Protein AF-A0A243QRB4-F1 (afdb_monomer_lite)

Secondary structure (DSSP, 8-state):
-----------GGGSHHHHHHHHHHHHHHHHHHS-HHHHHHHHHHHHHHHHHH---HHHHHHHHHHHHHHHHS--SS--PPPHHHHHHHHHTT--S--

Radius of gyration: 16.99 Å; chains: 1; bounding box: 35×27×55 Å

Sequence (98 aa):
AQTVMYHPQVPPTRHADFYRLNARNRVWLARRNLPWPLAALYLLNWIALTLIRERSGTALRAWFKGFTEGLREPAGERRPMGWKTAWRMLRLGRPPIV

Structure (mmCIF, N/CA/C/O backbone):
data_AF-A0A243QRB4-F1
#
_entry.id   AF-A0A243QRB4-F1
#
loop_
_atom_site.group_PDB
_atom_site.id
_atom_site.type_symbol
_atom_site.label_atom_id
_atom_site.label_alt_id
_atom_site.label_comp_id
_atom_site.label_asym_id
_atom_site.label_entity_id
_atom_site.label_seq_id
_atom_site.pdbx_PDB_ins_code
_atom_site.Cartn_x
_atom_site.Cartn_y
_atom_site.Cartn_z
_atom_site.occupancy
_atom_site.B_iso_or_equiv
_atom_site.auth_seq_id
_atom_site.auth_comp_id
_atom_site.auth_asym_id
_atom_site.auth_atom_id
_atom_site.pdbx_PDB_model_num
ATOM 1 N N . ALA A 1 1 ? -22.742 11.506 -40.917 1.00 66.25 1 ALA A N 1
ATOM 2 C CA . ALA A 1 1 ? -21.756 10.486 -40.507 1.00 66.25 1 ALA A CA 1
ATOM 3 C C . ALA A 1 1 ? -21.561 10.590 -38.998 1.00 66.25 1 ALA A C 1
ATOM 5 O O . ALA A 1 1 ? -21.370 11.701 -38.522 1.00 66.25 1 ALA A O 1
ATOM 6 N N . GLN A 1 2 ? -21.699 9.495 -38.245 1.00 62.81 2 GLN A N 1
ATOM 7 C CA . GLN A 1 2 ? -21.441 9.490 -36.799 1.00 62.81 2 GLN A CA 1
ATOM 8 C C . GLN A 1 2 ? -19.961 9.179 -36.566 1.00 62.81 2 GLN A C 1
ATOM 10 O O . GLN A 1 2 ? -19.473 8.132 -36.988 1.00 62.81 2 GLN A O 1
ATOM 15 N N . THR A 1 3 ? -19.240 10.100 -35.935 1.00 69.81 3 THR A N 1
ATOM 16 C CA . THR A 1 3 ? -17.817 9.934 -35.626 1.00 69.81 3 THR A CA 1
ATOM 17 C C . THR A 1 3 ? -17.688 9.120 -34.341 1.00 69.81 3 THR A C 1
ATOM 19 O O . THR A 1 3 ? -17.941 9.629 -33.252 1.00 69.81 3 THR A O 1
ATOM 22 N N . VAL A 1 4 ? -17.335 7.840 -34.461 1.00 75.25 4 VAL A N 1
ATOM 23 C CA . VAL A 1 4 ? -17.130 6.948 -33.310 1.00 75.25 4 VAL A CA 1
ATOM 24 C C . VAL A 1 4 ? -15.689 7.096 -32.825 1.00 75.25 4 VAL A C 1
ATOM 26 O O . VAL A 1 4 ? -14.746 6.764 -33.540 1.00 75.25 4 VAL A O 1
ATOM 29 N N . MET A 1 5 ? -15.510 7.616 -31.611 1.00 75.12 5 MET A N 1
ATOM 30 C CA . MET A 1 5 ? -14.200 7.730 -30.972 1.00 75.12 5 MET A CA 1
ATOM 31 C C . MET A 1 5 ? -13.904 6.448 -30.183 1.00 75.12 5 MET A C 1
ATOM 33 O O . MET A 1 5 ? -14.562 6.165 -29.184 1.00 75.12 5 MET A O 1
ATOM 37 N N . TYR A 1 6 ? -12.906 5.674 -30.615 1.00 75.38 6 TYR A N 1
ATOM 38 C CA . TYR A 1 6 ? -12.401 4.521 -29.866 1.00 75.38 6 TYR A CA 1
ATOM 39 C C . TYR A 1 6 ? -11.246 4.959 -28.966 1.00 75.38 6 TYR A C 1
ATOM 41 O O . TYR A 1 6 ? -10.226 5.443 -29.455 1.00 75.38 6 TYR A O 1
ATOM 49 N N . HIS A 1 7 ? -11.383 4.777 -27.650 1.00 72.25 7 HIS A N 1
ATOM 50 C CA . HIS A 1 7 ? -10.245 4.921 -26.746 1.00 72.25 7 HIS A CA 1
ATOM 51 C C . HIS A 1 7 ? -9.417 3.628 -26.787 1.00 72.25 7 HIS A C 1
ATOM 53 O O . HIS A 1 7 ? -9.931 2.577 -26.390 1.00 72.25 7 HIS A O 1
ATOM 59 N N . PRO A 1 8 ? -8.162 3.658 -27.272 1.00 75.69 8 PRO A N 1
ATOM 60 C CA . PRO A 1 8 ? -7.324 2.471 -27.274 1.00 75.69 8 PRO A CA 1
ATOM 61 C C . PRO A 1 8 ? -7.087 2.014 -25.833 1.00 75.69 8 PRO A C 1
ATOM 63 O O . PRO A 1 8 ? -6.643 2.790 -24.986 1.00 75.69 8 PRO A O 1
ATOM 66 N N . GLN A 1 9 ? -7.379 0.742 -25.550 1.00 68.69 9 GLN A N 1
ATOM 67 C CA . GLN A 1 9 ? -7.072 0.134 -24.257 1.00 68.69 9 GLN A CA 1
ATOM 68 C C . GLN A 1 9 ? -5.565 -0.092 -24.157 1.00 68.69 9 GLN A C 1
ATOM 70 O O . GLN A 1 9 ? -5.035 -1.142 -24.512 1.00 68.69 9 GLN A O 1
ATOM 75 N N . VAL A 1 10 ? -4.856 0.932 -23.702 1.00 71.00 10 VAL A N 1
ATOM 76 C CA . VAL A 1 10 ? -3.421 0.862 -23.463 1.00 71.00 10 VAL A CA 1
ATOM 77 C C . VAL A 1 10 ? -3.188 0.341 -22.041 1.00 71.00 10 VAL A C 1
ATOM 79 O O . VAL A 1 10 ? -3.577 1.014 -21.082 1.00 71.00 10 VAL A O 1
ATOM 82 N N . PRO A 1 11 ? -2.539 -0.825 -21.857 1.00 64.88 11 PRO A N 1
ATOM 83 C CA . PRO A 1 11 ? -2.288 -1.354 -20.526 1.00 64.88 11 PRO A CA 1
ATOM 84 C C . PRO A 1 11 ? -1.281 -0.464 -19.767 1.00 64.88 11 PRO A C 1
ATOM 86 O O . PRO A 1 11 ? -0.182 -0.195 -20.265 1.00 64.88 11 PRO A O 1
ATOM 89 N N . PRO A 1 12 ? -1.608 -0.016 -18.539 1.00 62.47 12 PRO A N 1
ATOM 90 C CA . PRO A 1 12 ? -0.748 0.872 -17.751 1.00 62.47 12 PRO A CA 1
ATOM 91 C C . PRO A 1 12 ? 0.511 0.170 -17.216 1.00 62.47 12 PRO A C 1
ATOM 93 O O . PRO A 1 12 ? 1.455 0.832 -16.792 1.00 62.47 12 PRO A O 1
ATOM 96 N N . THR A 1 13 ? 0.563 -1.164 -17.289 1.00 63.09 13 THR A N 1
ATOM 97 C CA . THR A 1 13 ? 1.711 -2.004 -16.905 1.00 63.09 13 THR A CA 1
ATOM 98 C C . THR A 1 13 ? 2.958 -1.778 -17.763 1.00 63.09 13 THR A C 1
ATOM 100 O O . THR A 1 13 ? 4.031 -2.249 -17.395 1.00 63.09 13 THR A O 1
ATOM 103 N N . ARG A 1 14 ? 2.850 -1.028 -18.871 1.00 65.69 14 ARG A N 1
ATOM 104 C CA . ARG A 1 14 ? 3.984 -0.662 -19.735 1.00 65.69 14 ARG A CA 1
ATOM 105 C C . ARG A 1 14 ? 5.005 0.270 -19.066 1.00 65.69 14 ARG A C 1
ATOM 107 O O . ARG A 1 14 ? 6.120 0.393 -19.561 1.00 65.69 14 ARG A O 1
ATOM 114 N N . HIS A 1 15 ? 4.637 0.946 -17.974 1.00 69.88 15 HIS A N 1
ATOM 115 C CA . HIS A 1 15 ? 5.512 1.889 -17.274 1.00 69.88 15 HIS A CA 1
ATOM 116 C C . HIS A 1 15 ? 5.924 1.356 -15.901 1.00 69.88 15 HIS A C 1
ATOM 118 O O . HIS A 1 15 ? 5.079 0.971 -15.096 1.00 69.88 15 HIS A O 1
ATOM 124 N N . ALA A 1 16 ? 7.221 1.406 -15.590 1.00 68.88 16 ALA A N 1
ATOM 125 C CA . ALA A 1 16 ? 7.740 1.023 -14.275 1.00 68.88 16 ALA A CA 1
ATOM 126 C C . ALA A 1 16 ? 7.123 1.855 -13.129 1.00 68.88 16 ALA A C 1
ATOM 128 O O . ALA A 1 16 ? 6.901 1.342 -12.030 1.00 68.88 16 ALA A O 1
ATOM 129 N N . ASP A 1 17 ? 6.766 3.113 -13.407 1.00 71.38 17 ASP A N 1
ATOM 130 C CA . ASP A 1 17 ? 6.116 4.013 -12.449 1.00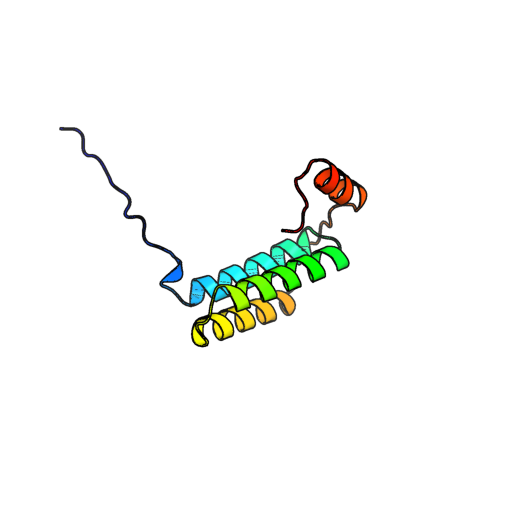 71.38 17 ASP A CA 1
ATOM 131 C C . ASP A 1 17 ? 4.741 3.522 -11.996 1.00 71.38 17 ASP A C 1
ATOM 133 O O . ASP A 1 17 ? 4.335 3.798 -10.865 1.00 71.38 17 ASP A O 1
ATOM 137 N N . PHE A 1 18 ? 4.044 2.740 -12.829 1.00 75.00 18 PHE A N 1
ATOM 138 C CA . PHE A 1 18 ? 2.790 2.109 -12.433 1.00 75.00 18 PHE A CA 1
ATOM 139 C C . PHE A 1 18 ? 3.001 1.211 -11.212 1.00 75.00 18 PHE A C 1
ATOM 141 O O . PHE A 1 18 ? 2.263 1.332 -10.237 1.00 75.00 18 PHE A O 1
ATOM 148 N N . TYR A 1 19 ? 4.042 0.372 -11.211 1.00 71.81 19 TYR A N 1
ATOM 149 C CA . TYR A 1 19 ? 4.344 -0.513 -10.083 1.00 71.81 19 TYR A CA 1
ATOM 150 C C . TYR A 1 19 ? 4.707 0.276 -8.818 1.00 71.81 19 TYR A C 1
ATOM 152 O O . TYR A 1 19 ? 4.247 -0.078 -7.730 1.00 71.81 19 TYR A O 1
ATOM 160 N N . ARG A 1 20 ? 5.450 1.386 -8.957 1.00 74.81 20 ARG A N 1
ATOM 161 C CA . ARG A 1 20 ? 5.809 2.270 -7.833 1.00 74.81 20 ARG A CA 1
ATOM 162 C C . ARG A 1 20 ? 4.579 2.939 -7.213 1.00 74.81 20 ARG A C 1
ATOM 164 O O . ARG A 1 20 ? 4.370 2.852 -6.003 1.00 74.81 20 ARG A O 1
ATOM 171 N N . LEU A 1 21 ? 3.754 3.595 -8.032 1.00 76.69 21 LEU A N 1
ATOM 172 C CA . LEU A 1 21 ? 2.561 4.313 -7.571 1.00 76.69 21 LEU A CA 1
ATOM 173 C C . LEU A 1 21 ? 1.499 3.360 -7.021 1.00 76.69 21 LEU A C 1
ATOM 175 O O . LEU A 1 21 ? 0.851 3.668 -6.022 1.00 76.69 21 LEU A O 1
ATOM 179 N N . ASN A 1 22 ? 1.346 2.183 -7.628 1.00 78.94 22 ASN A N 1
ATOM 180 C CA . ASN A 1 22 ? 0.415 1.166 -7.158 1.00 78.94 22 ASN A CA 1
ATOM 181 C C . ASN A 1 22 ? 0.806 0.655 -5.759 1.00 78.94 22 ASN A C 1
ATOM 183 O O . ASN A 1 22 ? -0.044 0.611 -4.866 1.00 78.94 22 ASN A O 1
ATOM 187 N N . ALA A 1 23 ? 2.097 0.377 -5.533 1.00 77.81 23 ALA A N 1
ATOM 188 C CA . ALA A 1 23 ? 2.615 0.018 -4.214 1.00 77.81 23 ALA A CA 1
ATOM 189 C C . ALA A 1 23 ? 2.351 1.123 -3.178 1.00 77.81 23 ALA A C 1
ATOM 191 O O . ALA A 1 23 ? 1.747 0.857 -2.135 1.00 77.81 23 ALA A O 1
ATOM 192 N N . ARG A 1 24 ? 2.723 2.375 -3.492 1.00 80.12 24 ARG A N 1
ATOM 193 C CA . ARG A 1 24 ? 2.546 3.520 -2.583 1.00 80.12 24 ARG A CA 1
ATOM 194 C C . ARG A 1 24 ? 1.079 3.728 -2.202 1.00 80.12 24 ARG A C 1
ATOM 196 O O . ARG A 1 24 ? 0.754 3.846 -1.021 1.00 80.12 24 ARG A O 1
ATOM 203 N N . ASN A 1 25 ? 0.181 3.702 -3.188 1.00 82.00 25 ASN A N 1
ATOM 204 C CA . ASN A 1 25 ? -1.250 3.918 -2.975 1.00 82.00 25 ASN A CA 1
ATOM 205 C C . ASN A 1 25 ? -1.884 2.817 -2.114 1.00 82.00 25 ASN A C 1
ATOM 207 O O . ASN A 1 25 ? -2.722 3.119 -1.265 1.00 82.00 25 ASN A O 1
ATOM 211 N N . ARG A 1 26 ? -1.465 1.552 -2.271 1.00 82.50 26 ARG A N 1
ATOM 212 C CA . ARG A 1 26 ? -1.945 0.452 -1.417 1.00 82.50 26 ARG A CA 1
ATOM 213 C C . ARG A 1 26 ? -1.501 0.608 0.032 1.00 82.50 26 ARG A C 1
ATOM 215 O O . ARG A 1 26 ? -2.314 0.397 0.929 1.00 82.50 26 ARG A O 1
ATOM 222 N N . VAL A 1 27 ? -0.251 1.017 0.261 1.00 81.50 27 VAL A N 1
ATOM 223 C CA . VAL A 1 27 ? 0.263 1.296 1.612 1.00 81.50 27 VAL A CA 1
ATOM 224 C C . VAL A 1 27 ? -0.524 2.424 2.268 1.00 81.50 27 VAL A C 1
ATOM 226 O O . VAL A 1 27 ? -0.946 2.295 3.416 1.00 81.50 27 VAL A O 1
ATOM 229 N N . TRP A 1 28 ? -0.782 3.509 1.541 1.00 83.06 28 TRP A N 1
ATOM 230 C CA . TRP A 1 28 ? -1.560 4.629 2.064 1.00 83.06 28 TRP A CA 1
ATOM 231 C C . TRP A 1 28 ? -3.008 4.249 2.361 1.00 83.06 28 TRP A C 1
ATOM 233 O O . TRP A 1 28 ? -3.509 4.581 3.434 1.00 83.06 28 TRP A O 1
ATOM 243 N N . LEU A 1 29 ? -3.662 3.495 1.474 1.00 81.94 29 LEU A N 1
ATOM 244 C CA . LEU A 1 29 ? -5.011 2.981 1.710 1.00 81.94 29 LEU A CA 1
ATOM 245 C C . LEU A 1 29 ? -5.062 2.138 2.993 1.00 81.94 29 LEU A C 1
ATOM 247 O O . LEU A 1 29 ? -5.912 2.370 3.854 1.00 81.94 29 LEU A O 1
ATOM 251 N N . ALA A 1 30 ? -4.118 1.204 3.143 1.00 83.00 30 ALA A N 1
ATOM 252 C CA . ALA A 1 30 ? -4.040 0.324 4.301 1.00 83.00 30 ALA A CA 1
ATOM 253 C C . ALA A 1 30 ? -3.797 1.108 5.599 1.00 83.00 30 ALA A C 1
ATOM 255 O O . ALA A 1 30 ? -4.509 0.920 6.582 1.00 83.00 30 ALA A O 1
ATOM 256 N N . ARG A 1 31 ? -2.842 2.046 5.598 1.00 78.19 31 ARG A N 1
ATOM 257 C CA . ARG A 1 31 ? -2.489 2.839 6.787 1.00 78.19 31 ARG A CA 1
ATOM 258 C C . ARG A 1 31 ? -3.583 3.818 7.218 1.00 78.19 31 ARG A C 1
ATOM 260 O O . ARG A 1 31 ? -3.711 4.079 8.419 1.00 78.19 31 ARG A O 1
ATOM 267 N N . ARG A 1 32 ? -4.343 4.371 6.267 1.00 81.38 32 ARG A N 1
ATOM 268 C CA . ARG A 1 32 ? -5.403 5.356 6.539 1.00 81.38 32 ARG A CA 1
ATOM 269 C C . ARG A 1 32 ? -6.707 4.713 6.989 1.00 81.38 32 ARG A C 1
ATOM 271 O O . ARG A 1 32 ? -7.323 5.234 7.915 1.00 81.38 32 ARG A O 1
ATOM 278 N N . ASN A 1 33 ? -7.093 3.605 6.352 1.00 79.25 33 ASN A N 1
ATOM 279 C CA . ASN A 1 33 ? -8.438 3.042 6.488 1.00 79.25 33 ASN A CA 1
ATOM 280 C C . ASN A 1 33 ? -8.497 1.785 7.363 1.00 79.25 33 ASN A C 1
ATOM 282 O O . ASN A 1 33 ? -9.537 1.535 7.970 1.00 79.25 33 ASN A O 1
ATOM 286 N N . LEU A 1 34 ? -7.424 0.989 7.453 1.00 80.00 34 LEU A N 1
ATOM 287 C CA . LEU A 1 34 ? -7.431 -0.252 8.232 1.00 80.00 34 LEU A CA 1
ATOM 288 C C . LEU A 1 34 ? -6.752 -0.091 9.605 1.00 80.00 34 LEU A C 1
ATOM 290 O O . LEU A 1 34 ? -5.791 0.674 9.752 1.00 80.00 34 LEU A O 1
ATOM 294 N N . PRO A 1 35 ? -7.212 -0.838 10.629 1.00 79.94 35 PRO A N 1
ATOM 295 C CA . PRO A 1 35 ? -6.459 -0.988 11.866 1.00 79.94 35 PRO A CA 1
ATOM 296 C C . PRO A 1 35 ? -5.110 -1.659 11.574 1.00 79.94 35 PRO A C 1
ATOM 298 O O . PRO A 1 35 ? -5.003 -2.511 10.692 1.00 79.94 35 PRO A O 1
ATOM 301 N N . TRP A 1 36 ? -4.076 -1.269 12.324 1.00 78.38 36 TRP A N 1
ATOM 302 C CA . TRP A 1 36 ? -2.675 -1.648 12.082 1.00 78.38 36 TRP A CA 1
ATOM 303 C C . TRP A 1 36 ? -2.441 -3.143 11.779 1.00 78.38 36 TRP A C 1
ATOM 305 O O . TRP A 1 36 ? -1.725 -3.425 10.818 1.00 78.38 36 TRP A O 1
ATOM 315 N N . PRO A 1 37 ? -3.053 -4.099 12.508 1.00 78.88 37 PRO A N 1
ATOM 316 C CA . PRO A 1 37 ? -2.861 -5.520 12.220 1.00 78.88 37 PRO A CA 1
ATOM 317 C C . PRO A 1 37 ? -3.438 -5.945 10.862 1.00 78.88 37 PRO A C 1
ATOM 319 O O . PRO A 1 37 ? -2.769 -6.635 10.098 1.00 78.88 37 PRO A O 1
ATOM 322 N N . LEU A 1 38 ? -4.649 -5.484 10.517 1.00 78.88 38 LEU A N 1
ATOM 323 C CA . LEU A 1 38 ? -5.266 -5.779 9.216 1.00 78.88 38 LEU A CA 1
ATOM 324 C C . LEU A 1 38 ? -4.499 -5.100 8.076 1.00 78.88 38 LEU A C 1
ATOM 326 O O . LEU A 1 38 ? -4.339 -5.685 7.009 1.00 78.88 38 LEU A O 1
ATOM 330 N N . ALA A 1 39 ? -3.988 -3.889 8.313 1.00 80.88 39 ALA A N 1
ATOM 331 C CA . ALA A 1 39 ? -3.140 -3.191 7.357 1.00 80.88 39 ALA A CA 1
ATOM 332 C C . ALA A 1 39 ? -1.862 -3.992 7.053 1.00 80.88 39 ALA A C 1
ATOM 334 O O . ALA A 1 39 ? -1.515 -4.155 5.887 1.00 80.88 39 ALA A O 1
ATOM 335 N N . ALA A 1 40 ? -1.190 -4.534 8.074 1.00 80.81 40 ALA A N 1
ATOM 336 C CA . ALA A 1 40 ? 0.005 -5.356 7.888 1.00 80.81 40 ALA A CA 1
ATOM 337 C C . ALA A 1 40 ? -0.294 -6.646 7.106 1.00 80.81 40 ALA A C 1
ATOM 339 O O . ALA A 1 40 ? 0.408 -6.945 6.141 1.00 80.81 40 ALA A O 1
ATOM 340 N N . LEU A 1 41 ? -1.365 -7.366 7.463 1.00 83.38 41 LEU A N 1
ATOM 341 C CA . LEU A 1 41 ? -1.783 -8.585 6.759 1.00 83.38 41 LEU A CA 1
ATOM 342 C C . LEU A 1 41 ? -2.136 -8.317 5.290 1.00 83.38 41 LEU A C 1
ATOM 344 O O . LEU A 1 41 ? -1.683 -9.039 4.405 1.00 83.38 41 LEU A O 1
ATOM 348 N N . TYR A 1 42 ? -2.881 -7.244 5.019 1.00 81.88 42 TYR A N 1
ATOM 349 C CA . TYR A 1 42 ? -3.227 -6.831 3.659 1.00 81.88 42 TYR A CA 1
ATOM 350 C C . TYR A 1 42 ? -1.984 -6.540 2.809 1.00 81.88 42 TYR A C 1
ATOM 352 O O . TYR A 1 42 ? -1.896 -6.952 1.651 1.00 81.88 42 TYR A O 1
ATOM 360 N N . LEU A 1 43 ? -1.003 -5.840 3.384 1.00 81.00 43 LEU A N 1
ATOM 361 C CA . LEU A 1 43 ? 0.240 -5.521 2.690 1.00 81.00 43 LEU A CA 1
ATOM 362 C C . LEU A 1 43 ? 1.095 -6.765 2.447 1.00 81.00 43 LEU A C 1
ATOM 364 O O . LEU A 1 43 ? 1.618 -6.912 1.345 1.00 81.00 43 LEU A O 1
ATOM 368 N N . LEU A 1 44 ? 1.189 -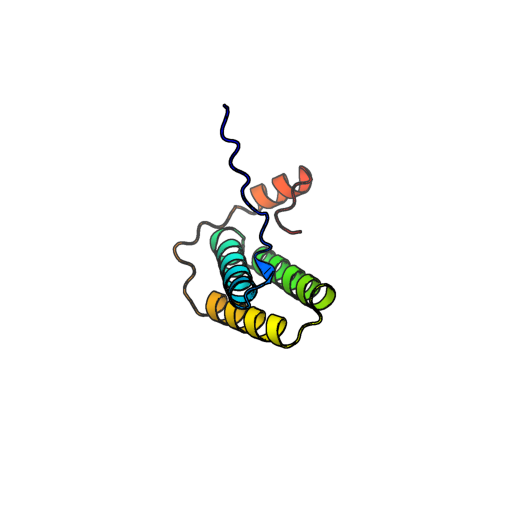7.675 3.419 1.00 82.69 44 LEU A N 1
ATOM 369 C CA . LEU A 1 44 ? 1.881 -8.954 3.248 1.00 82.69 44 LEU A CA 1
ATOM 370 C C . LEU A 1 44 ? 1.253 -9.797 2.137 1.00 82.69 44 LEU A C 1
ATOM 372 O O . LEU A 1 44 ? 1.986 -10.321 1.299 1.00 82.69 44 LEU A O 1
ATOM 376 N N . ASN A 1 45 ? -0.079 -9.873 2.068 1.00 85.56 45 ASN A N 1
ATOM 377 C CA . ASN A 1 45 ? -0.726 -10.621 0.994 1.00 85.56 45 ASN A CA 1
ATOM 378 C C . ASN A 1 45 ? -0.429 -10.009 -0.384 1.00 85.56 45 ASN A C 1
ATOM 380 O O . ASN A 1 45 ? -0.124 -10.718 -1.341 1.00 85.56 45 ASN A O 1
ATOM 384 N N . TRP A 1 46 ? -0.414 -8.677 -0.485 1.00 82.75 46 TRP A N 1
ATOM 385 C CA . TRP A 1 46 ? -0.019 -8.013 -1.726 1.00 82.75 46 TRP A CA 1
ATOM 386 C C . TRP A 1 46 ? 1.450 -8.223 -2.096 1.00 82.75 46 TRP A C 1
ATOM 388 O O . TRP A 1 46 ? 1.737 -8.334 -3.289 1.00 82.75 46 TRP A O 1
ATOM 398 N N . ILE A 1 47 ? 2.364 -8.301 -1.121 1.00 81.81 47 ILE A N 1
ATOM 399 C CA . ILE A 1 47 ? 3.764 -8.682 -1.367 1.00 81.81 47 ILE A CA 1
ATOM 400 C C . ILE A 1 47 ? 3.802 -10.085 -1.979 1.00 81.81 47 ILE A C 1
ATOM 402 O O . ILE A 1 47 ? 4.388 -10.265 -3.045 1.00 81.81 47 ILE A O 1
ATOM 406 N N . ALA A 1 48 ? 3.128 -11.054 -1.353 1.00 83.38 48 ALA A N 1
ATOM 407 C CA . ALA A 1 48 ? 3.093 -12.437 -1.820 1.00 83.38 48 ALA A CA 1
ATOM 408 C C . ALA A 1 48 ? 2.500 -12.549 -3.234 1.00 83.38 48 ALA A C 1
ATOM 410 O O . ALA A 1 48 ? 3.123 -13.124 -4.124 1.00 83.38 48 ALA A O 1
ATOM 411 N N . LEU A 1 49 ? 1.347 -11.921 -3.480 1.00 83.62 49 LEU A N 1
ATOM 412 C CA . LEU A 1 49 ? 0.714 -11.890 -4.800 1.00 83.62 49 LEU A CA 1
ATOM 413 C C . LEU A 1 49 ? 1.603 -11.238 -5.860 1.00 83.62 49 LEU A C 1
ATOM 415 O O . LEU A 1 49 ? 1.651 -11.718 -6.990 1.00 83.62 49 LEU A O 1
ATOM 419 N N . THR A 1 50 ? 2.308 -10.158 -5.516 1.00 79.00 50 THR A N 1
ATOM 420 C CA . THR A 1 50 ? 3.212 -9.479 -6.456 1.00 79.00 50 THR A CA 1
ATOM 421 C C . THR A 1 50 ? 4.412 -10.363 -6.785 1.00 79.00 50 THR A C 1
ATOM 423 O O . THR A 1 50 ? 4.751 -10.483 -7.953 1.00 79.00 50 THR A O 1
ATOM 426 N N . LEU A 1 51 ? 4.997 -11.050 -5.799 1.00 79.81 51 LEU A N 1
ATOM 427 C CA . LEU A 1 51 ? 6.094 -12.002 -6.018 1.00 79.81 51 LEU A CA 1
ATOM 428 C C . LEU A 1 51 ? 5.670 -13.209 -6.868 1.00 79.81 51 LEU A C 1
ATOM 430 O O . LEU A 1 51 ? 6.449 -13.693 -7.685 1.00 79.81 51 LEU A O 1
ATOM 434 N N . ILE A 1 52 ? 4.437 -13.691 -6.690 1.00 83.25 52 ILE A N 1
ATOM 435 C CA . ILE A 1 52 ? 3.895 -14.811 -7.470 1.00 83.25 52 ILE A CA 1
ATOM 436 C C . ILE A 1 52 ? 3.591 -14.379 -8.910 1.00 83.25 52 ILE A C 1
ATOM 438 O O . ILE A 1 52 ? 3.888 -15.115 -9.852 1.00 83.25 52 ILE A O 1
ATOM 442 N N . ARG A 1 53 ? 2.983 -13.199 -9.085 1.00 78.62 53 ARG A N 1
ATOM 443 C CA . ARG A 1 53 ? 2.470 -12.723 -10.376 1.00 78.62 53 ARG A CA 1
ATOM 444 C C . ARG A 1 53 ? 3.539 -12.065 -11.244 1.00 78.62 53 ARG A C 1
ATOM 446 O O . ARG A 1 53 ? 3.487 -12.200 -12.461 1.00 78.62 53 ARG A O 1
ATOM 453 N N . GLU A 1 54 ? 4.486 -11.364 -10.634 1.00 73.69 54 GLU A N 1
ATOM 454 C CA . GLU A 1 54 ? 5.489 -10.559 -11.322 1.00 73.69 54 GLU A CA 1
ATOM 455 C C . GLU A 1 54 ? 6.884 -11.160 -11.108 1.00 73.69 54 GLU A C 1
ATOM 457 O O . GLU A 1 54 ? 7.492 -11.005 -10.051 1.00 73.69 54 GLU A O 1
ATOM 462 N N . ARG A 1 55 ? 7.423 -11.842 -12.129 1.00 70.75 55 ARG A N 1
ATOM 463 C CA . ARG A 1 55 ? 8.798 -12.390 -12.102 1.00 70.75 55 ARG A CA 1
ATOM 464 C C . ARG A 1 55 ? 9.859 -11.414 -12.623 1.00 70.75 55 ARG A C 1
ATOM 466 O O . ARG A 1 55 ? 11.039 -11.747 -12.693 1.00 70.75 55 ARG A O 1
ATOM 473 N N . SER A 1 56 ? 9.445 -10.202 -12.983 1.00 74.06 56 SER A N 1
ATOM 474 C CA . SER A 1 56 ? 10.315 -9.122 -13.440 1.00 74.06 56 SER A CA 1
ATOM 475 C C . SER A 1 56 ? 11.066 -8.484 -12.265 1.00 74.06 56 SER A C 1
ATOM 477 O O . SER A 1 56 ? 10.488 -7.788 -11.426 1.00 74.06 56 SER A O 1
ATOM 479 N N . GLY A 1 57 ? 12.388 -8.680 -12.209 1.00 72.06 57 GLY A N 1
ATOM 480 C CA . GLY A 1 57 ? 13.233 -8.106 -11.154 1.00 72.06 57 GLY A CA 1
ATOM 481 C C . GLY A 1 57 ? 13.250 -6.571 -11.136 1.00 72.06 57 GLY A C 1
ATOM 482 O O . GLY A 1 57 ? 13.374 -5.964 -10.071 1.00 72.06 57 GLY A O 1
ATOM 483 N N . THR A 1 58 ? 13.086 -5.921 -12.293 1.00 75.62 58 THR A N 1
ATOM 484 C CA . THR A 1 58 ? 13.016 -4.453 -12.396 1.00 75.62 58 THR A CA 1
ATOM 485 C C . THR A 1 58 ? 11.686 -3.914 -11.869 1.00 75.62 58 THR A C 1
ATOM 487 O O . THR A 1 58 ? 11.685 -2.929 -11.127 1.00 75.62 58 THR A O 1
ATOM 490 N N . ALA A 1 59 ? 10.571 -4.592 -12.160 1.00 72.38 59 ALA A N 1
ATOM 491 C CA . ALA A 1 59 ? 9.253 -4.245 -11.629 1.00 72.38 59 ALA A CA 1
ATOM 492 C C . ALA A 1 59 ? 9.186 -4.441 -10.106 1.00 72.38 59 ALA A C 1
ATOM 494 O O . ALA A 1 59 ? 8.706 -3.559 -9.395 1.00 72.38 59 ALA A O 1
ATOM 495 N N . LEU A 1 60 ? 9.753 -5.539 -9.590 1.00 76.38 60 LEU A N 1
ATOM 496 C CA . LEU A 1 60 ? 9.839 -5.798 -8.150 1.00 76.38 60 LEU A CA 1
ATOM 497 C C . LEU A 1 60 ? 10.639 -4.717 -7.417 1.00 76.38 60 LEU A C 1
ATOM 499 O O . LEU A 1 60 ? 10.176 -4.205 -6.400 1.00 76.38 60 LEU A O 1
ATOM 503 N N . ARG A 1 61 ? 11.804 -4.304 -7.938 1.00 78.44 61 ARG A N 1
ATOM 504 C CA . ARG A 1 61 ? 12.584 -3.205 -7.334 1.00 78.44 61 ARG A CA 1
ATOM 505 C C . ARG A 1 61 ? 11.800 -1.892 -7.305 1.00 78.44 61 ARG A C 1
ATOM 507 O O . ARG A 1 61 ? 11.805 -1.212 -6.280 1.00 78.44 61 ARG A O 1
ATOM 514 N N . ALA A 1 62 ? 11.111 -1.544 -8.394 1.00 77.25 62 ALA A N 1
ATOM 515 C CA . ALA A 1 62 ? 10.269 -0.346 -8.446 1.00 77.25 62 ALA A CA 1
ATOM 516 C C . ALA A 1 62 ? 9.104 -0.418 -7.439 1.00 77.25 62 ALA A C 1
ATOM 518 O O . ALA A 1 62 ? 8.799 0.568 -6.765 1.00 77.25 62 ALA A O 1
ATOM 519 N N . TRP A 1 63 ? 8.504 -1.599 -7.285 1.00 78.44 63 TRP A N 1
ATOM 520 C CA . TRP A 1 63 ? 7.433 -1.868 -6.330 1.00 78.44 63 TRP A CA 1
ATOM 521 C C . TRP A 1 63 ? 7.908 -1.754 -4.871 1.00 78.44 63 TRP A C 1
ATOM 523 O O . TRP A 1 63 ? 7.311 -1.014 -4.090 1.00 78.44 63 TRP A O 1
ATOM 533 N N . PHE A 1 64 ? 9.032 -2.388 -4.511 1.00 79.19 64 PHE A N 1
ATOM 534 C CA . PHE A 1 64 ? 9.627 -2.285 -3.169 1.00 79.19 64 PHE A CA 1
ATOM 535 C C . PHE A 1 64 ?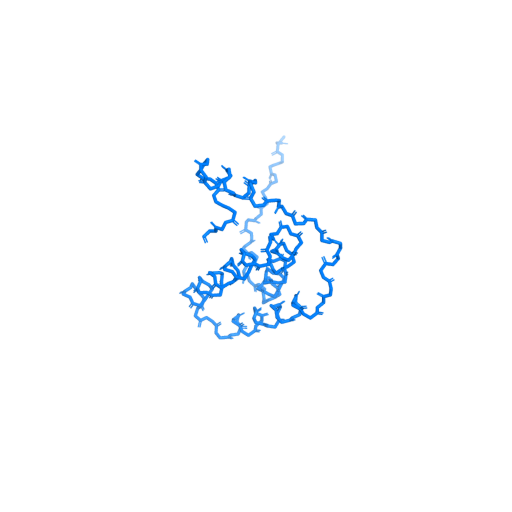 10.059 -0.852 -2.832 1.00 79.19 64 PHE A C 1
ATOM 537 O O . PHE A 1 64 ? 9.893 -0.401 -1.694 1.00 79.19 64 PHE A O 1
ATOM 544 N N . LYS A 1 65 ? 10.557 -0.095 -3.817 1.00 79.44 65 LYS A N 1
ATOM 545 C CA . LYS A 1 65 ? 10.857 1.329 -3.642 1.00 79.44 65 LYS A CA 1
ATOM 546 C C . LYS A 1 65 ? 9.588 2.130 -3.320 1.00 79.44 65 LYS A C 1
ATOM 548 O O . LYS A 1 65 ? 9.565 2.839 -2.322 1.00 79.44 65 LYS A O 1
ATOM 553 N N . GLY A 1 66 ? 8.503 1.936 -4.073 1.00 75.44 66 GLY A N 1
ATOM 554 C CA . GLY A 1 66 ? 7.213 2.579 -3.782 1.00 75.44 66 GLY A CA 1
ATOM 555 C C . GLY A 1 66 ? 6.603 2.160 -2.436 1.00 75.44 66 GLY A C 1
ATOM 556 O O . GLY A 1 66 ? 5.968 2.967 -1.758 1.00 75.44 66 GLY A O 1
ATOM 557 N N . PHE A 1 67 ? 6.833 0.914 -2.013 1.00 77.88 67 PHE A N 1
ATOM 558 C CA . PHE A 1 67 ? 6.393 0.397 -0.716 1.00 77.88 67 PHE A CA 1
ATOM 559 C C . PHE A 1 67 ? 7.128 1.061 0.456 1.00 77.88 67 PHE A C 1
ATOM 561 O O . PHE A 1 67 ? 6.499 1.502 1.419 1.00 77.88 67 PHE A O 1
ATOM 568 N N . THR A 1 68 ? 8.456 1.176 0.365 1.00 77.88 68 THR A N 1
ATOM 569 C CA . THR A 1 68 ? 9.274 1.841 1.393 1.00 77.88 68 THR A CA 1
ATOM 570 C C . THR A 1 68 ? 9.010 3.346 1.449 1.00 77.88 68 THR A C 1
ATOM 572 O O . THR A 1 68 ? 8.900 3.891 2.547 1.00 77.88 68 THR A O 1
ATOM 575 N N . GLU A 1 69 ? 8.807 4.001 0.301 1.00 78.19 69 GLU A N 1
ATOM 576 C CA . GLU A 1 69 ? 8.335 5.391 0.216 1.00 78.19 69 GLU A CA 1
ATOM 577 C C . GLU A 1 69 ? 6.977 5.558 0.921 1.00 78.19 69 GLU A C 1
ATOM 579 O O . GLU A 1 69 ? 6.835 6.413 1.793 1.00 78.19 69 GLU A O 1
ATOM 584 N N . GLY A 1 70 ? 6.001 4.683 0.647 1.00 74.50 70 GLY A N 1
ATOM 585 C CA . GLY A 1 70 ? 4.676 4.737 1.277 1.00 74.50 70 GLY A CA 1
ATOM 586 C C . GLY A 1 70 ? 4.667 4.467 2.789 1.00 74.50 70 GLY A C 1
ATOM 587 O O . GLY A 1 70 ? 3.761 4.924 3.496 1.00 74.50 70 GLY A O 1
ATOM 588 N N . LEU A 1 71 ? 5.657 3.728 3.298 1.00 73.25 71 LEU A N 1
ATOM 589 C CA . LEU A 1 71 ? 5.859 3.497 4.731 1.00 73.25 71 LEU A CA 1
ATOM 590 C C . LEU A 1 71 ? 6.556 4.674 5.418 1.00 73.25 71 LEU A C 1
ATOM 592 O O . LEU A 1 71 ? 6.162 5.039 6.526 1.00 73.25 71 LEU A O 1
ATOM 596 N N . ARG A 1 72 ? 7.569 5.260 4.769 1.00 76.69 72 ARG A N 1
ATOM 597 C CA . ARG A 1 72 ? 8.323 6.405 5.297 1.00 76.69 72 ARG A CA 1
ATOM 598 C C . ARG A 1 72 ? 7.506 7.688 5.300 1.00 76.69 72 ARG A C 1
ATOM 600 O O . ARG A 1 72 ? 7.573 8.435 6.270 1.00 76.69 72 ARG A O 1
ATOM 607 N N . GLU A 1 73 ? 6.731 7.942 4.252 1.00 76.69 73 GLU A N 1
ATOM 608 C CA . GLU A 1 73 ? 5.926 9.157 4.175 1.00 76.69 73 GLU A CA 1
ATOM 609 C C . GLU A 1 73 ? 4.707 9.073 5.107 1.00 76.69 73 GLU A C 1
ATOM 611 O O . GLU A 1 73 ? 4.038 8.032 5.179 1.00 76.69 73 GLU A O 1
ATOM 616 N N . PRO A 1 74 ? 4.389 10.147 5.851 1.00 67.44 74 PRO A N 1
ATOM 617 C CA . PRO A 1 74 ? 3.176 10.197 6.651 1.00 67.44 74 PRO A CA 1
ATOM 618 C C . PRO A 1 74 ? 1.962 10.141 5.718 1.00 67.44 74 PRO A C 1
ATOM 620 O O . PRO A 1 74 ? 1.738 11.032 4.905 1.00 67.44 74 PRO A O 1
ATOM 623 N N . ALA A 1 75 ? 1.154 9.086 5.845 1.00 66.62 75 ALA A N 1
ATOM 624 C CA . ALA A 1 75 ? 0.003 8.819 4.977 1.00 66.62 75 ALA A CA 1
ATOM 625 C C . ALA A 1 75 ? -1.207 9.757 5.227 1.00 66.62 75 ALA A C 1
ATOM 627 O O . ALA A 1 75 ? -2.343 9.388 4.946 1.00 66.62 75 ALA A O 1
ATOM 628 N N . GLY A 1 76 ? -0.987 10.966 5.746 1.00 73.56 76 GLY A N 1
ATOM 629 C CA . GLY A 1 76 ? -2.039 11.915 6.114 1.00 73.56 76 GLY A CA 1
ATOM 630 C C . GLY A 1 76 ? -2.896 11.467 7.306 1.00 73.56 76 GLY A C 1
ATOM 631 O O . GLY A 1 76 ? -2.541 10.553 8.053 1.00 73.56 76 GLY A O 1
ATOM 632 N N . GLU A 1 77 ? -4.034 12.142 7.487 1.00 74.50 77 GLU A N 1
ATOM 633 C CA . GLU A 1 77 ? -4.961 11.917 8.601 1.00 74.50 77 GLU A CA 1
ATOM 634 C C . GLU A 1 77 ? -5.504 10.473 8.595 1.00 74.50 77 GLU A C 1
ATOM 636 O O . GLU A 1 77 ? -5.980 9.972 7.565 1.00 74.50 77 GLU A O 1
ATOM 641 N N . ARG A 1 78 ? -5.406 9.791 9.746 1.00 75.06 78 ARG A N 1
ATOM 642 C CA . ARG A 1 78 ? -5.858 8.403 9.921 1.00 75.06 78 ARG A CA 1
ATOM 643 C C . ARG A 1 78 ? -7.289 8.380 10.435 1.00 75.06 78 ARG A C 1
ATOM 645 O O . ARG A 1 78 ? -7.574 8.919 11.499 1.00 75.06 78 ARG A O 1
ATOM 652 N N . ARG A 1 79 ? -8.163 7.675 9.720 1.00 78.00 79 ARG A N 1
ATOM 653 C CA . ARG A 1 79 ? -9.546 7.406 10.132 1.00 78.00 79 ARG A CA 1
ATOM 654 C C . ARG A 1 79 ? -9.763 5.893 10.099 1.00 78.00 79 ARG A C 1
ATOM 656 O O . ARG A 1 79 ? -10.381 5.387 9.163 1.00 78.00 79 ARG A O 1
ATOM 663 N N . PRO A 1 80 ? -9.179 5.153 11.063 1.00 75.31 80 PRO A N 1
ATOM 664 C CA . PRO A 1 80 ? -9.231 3.703 11.044 1.00 75.31 80 PRO A CA 1
ATOM 665 C C . PRO A 1 80 ? -10.678 3.235 11.170 1.00 75.31 80 PRO A C 1
ATOM 667 O O . PRO A 1 80 ? -11.427 3.671 12.044 1.00 75.31 80 PRO A O 1
ATOM 670 N N . MET A 1 81 ? -11.062 2.314 10.296 1.00 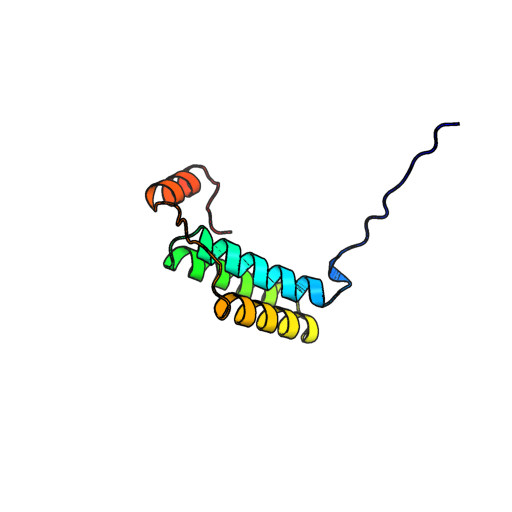79.19 81 MET A N 1
ATOM 671 C CA . MET A 1 81 ? -12.345 1.646 10.377 1.00 79.19 81 MET A CA 1
ATOM 672 C C . MET A 1 81 ? -12.414 0.820 11.670 1.00 79.19 81 MET A C 1
ATOM 674 O O . MET A 1 81 ? -11.466 0.117 12.029 1.00 79.19 81 MET A O 1
ATOM 678 N N . GLY A 1 82 ? -13.540 0.899 12.381 1.00 80.38 82 GLY A N 1
ATOM 679 C CA . GLY A 1 82 ? -13.739 0.129 13.606 1.00 8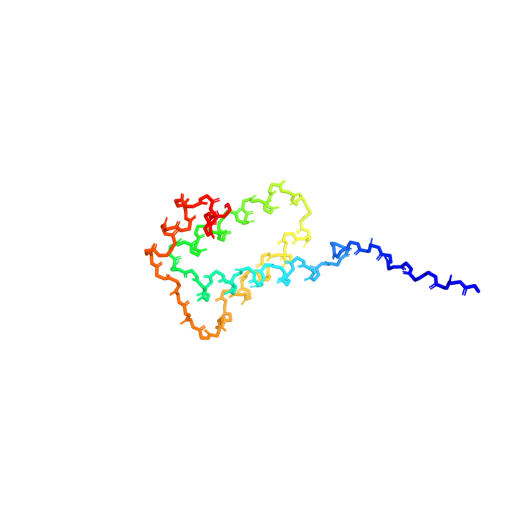0.38 82 GLY A CA 1
ATOM 680 C C . GLY A 1 82 ? -13.699 -1.378 13.339 1.00 80.38 82 GLY A C 1
ATOM 681 O O . GLY A 1 82 ? -14.251 -1.855 12.346 1.00 80.38 82 GLY A O 1
ATOM 682 N N . TRP A 1 83 ? -13.107 -2.146 14.258 1.00 80.19 83 TRP A N 1
ATOM 683 C CA . TRP A 1 83 ? -13.034 -3.613 14.174 1.00 80.19 83 TRP A CA 1
ATOM 684 C C . TRP A 1 83 ? -14.400 -4.274 13.952 1.00 80.19 83 TRP A C 1
ATOM 686 O O . TRP A 1 83 ? -14.507 -5.232 13.190 1.00 80.19 83 TRP A O 1
ATOM 696 N N . LYS A 1 84 ? -15.466 -3.716 14.543 1.00 82.38 84 LYS A N 1
ATOM 697 C CA . LYS A 1 84 ? -16.848 -4.172 14.324 1.00 82.38 84 LYS A CA 1
ATOM 698 C C . LYS A 1 84 ? -17.270 -4.065 12.855 1.00 82.38 84 LYS A C 1
ATOM 700 O O . LYS A 1 84 ? -17.935 -4.964 12.347 1.00 82.38 84 LYS A O 1
ATOM 705 N N . THR A 1 85 ? -16.874 -2.997 12.166 1.00 83.88 85 THR A N 1
ATOM 706 C CA . THR A 1 85 ? -17.176 -2.794 10.743 1.00 83.88 85 THR A CA 1
ATOM 707 C C . THR A 1 85 ? -16.375 -3.758 9.878 1.00 83.88 85 THR A C 1
ATOM 709 O O . THR A 1 85 ? -16.956 -4.393 9.004 1.00 83.88 85 THR A O 1
ATOM 712 N N . ALA A 1 86 ? -15.084 -3.948 10.172 1.00 79.88 86 ALA A N 1
ATOM 713 C CA . ALA A 1 86 ? -14.255 -4.938 9.483 1.00 79.88 86 ALA A CA 1
ATOM 714 C C . ALA A 1 86 ? -14.833 -6.360 9.621 1.00 79.88 86 ALA A C 1
ATOM 716 O O . ALA A 1 86 ? -14.945 -7.084 8.633 1.00 79.88 86 ALA A O 1
ATOM 717 N N . TRP A 1 87 ? -15.284 -6.730 10.824 1.00 80.88 87 TRP A N 1
ATOM 718 C CA . TRP A 1 87 ? -15.933 -8.017 11.077 1.00 80.88 87 TRP A CA 1
ATOM 719 C C . TRP A 1 87 ? -17.282 -8.152 10.361 1.00 80.88 87 TRP A C 1
ATOM 721 O O . TRP A 1 87 ? -17.587 -9.192 9.781 1.00 80.88 87 TRP A O 1
ATOM 731 N N . ARG A 1 88 ? -18.090 -7.085 10.340 1.00 84.19 88 ARG A N 1
ATOM 732 C CA . ARG A 1 88 ? -19.360 -7.062 9.603 1.00 84.19 88 ARG A CA 1
ATOM 733 C C . ARG A 1 88 ? -19.138 -7.216 8.098 1.00 84.19 88 ARG A C 1
ATOM 735 O O . ARG A 1 88 ? -19.868 -7.965 7.464 1.00 84.19 88 ARG A O 1
ATOM 742 N N . MET A 1 89 ? -18.122 -6.559 7.545 1.00 82.25 89 MET A N 1
ATOM 743 C CA . MET A 1 89 ? -17.723 -6.686 6.141 1.00 82.25 89 MET A CA 1
ATOM 744 C C . MET A 1 89 ? -17.256 -8.106 5.801 1.00 82.25 89 MET A C 1
ATOM 746 O O . MET A 1 89 ? -17.710 -8.667 4.804 1.00 82.25 89 MET A O 1
ATOM 750 N N . LEU A 1 90 ? -16.439 -8.719 6.667 1.00 81.12 90 LEU A N 1
ATOM 751 C CA . LEU A 1 90 ? -16.037 -10.123 6.541 1.00 81.12 90 LEU A CA 1
ATOM 752 C C . LEU A 1 90 ? -17.258 -11.056 6.526 1.00 81.12 90 LEU A C 1
ATOM 754 O O . LEU A 1 90 ? -17.382 -11.889 5.634 1.00 81.12 90 LEU A O 1
ATOM 758 N N . ARG A 1 91 ? -18.201 -10.872 7.459 1.00 84.25 91 ARG A N 1
ATOM 759 C CA . ARG A 1 91 ? -19.428 -11.683 7.537 1.00 84.25 91 ARG A CA 1
ATOM 760 C C . ARG A 1 91 ? -20.355 -11.496 6.331 1.00 84.25 91 ARG A C 1
ATOM 762 O O . ARG A 1 91 ? -21.082 -12.415 5.981 1.00 84.25 91 ARG A O 1
ATOM 769 N N . LEU A 1 92 ? -20.321 -10.327 5.691 1.00 86.38 92 LEU A N 1
ATOM 770 C CA . LEU A 1 92 ? -21.057 -10.027 4.456 1.00 86.38 92 LEU A CA 1
ATOM 771 C C . LEU A 1 92 ? -20.340 -10.528 3.186 1.00 86.38 92 LEU A C 1
ATOM 773 O O . LEU A 1 92 ? -20.771 -10.203 2.081 1.00 86.38 92 LEU A O 1
ATOM 777 N N . GLY A 1 93 ? -19.236 -11.274 3.317 1.00 79.88 93 GLY A N 1
ATOM 778 C CA . GLY A 1 93 ? -18.474 -11.801 2.182 1.00 79.88 93 GLY A CA 1
ATOM 779 C C . GLY A 1 93 ? -17.658 -10.744 1.433 1.00 79.88 93 GLY A C 1
ATOM 780 O O . GLY A 1 93 ? -17.179 -11.001 0.333 1.00 79.88 93 GLY A O 1
ATOM 781 N N . ARG A 1 94 ? -17.486 -9.550 2.015 1.00 79.62 94 ARG A N 1
ATOM 782 C CA . ARG A 1 94 ? -16.640 -8.475 1.479 1.00 79.62 94 ARG A CA 1
ATOM 783 C C . ARG A 1 94 ? -15.491 -8.199 2.440 1.00 79.62 94 ARG A C 1
ATOM 785 O O . ARG A 1 94 ? -15.452 -7.113 3.021 1.00 79.62 94 ARG A O 1
ATOM 792 N N . PRO A 1 95 ? -14.594 -9.170 2.679 1.00 72.50 95 PRO A N 1
ATOM 793 C CA . PRO A 1 95 ? -13.500 -8.967 3.609 1.00 72.50 95 PRO A CA 1
ATOM 794 C C . PRO A 1 95 ? -12.689 -7.726 3.204 1.00 72.50 95 PRO A C 1
ATOM 796 O O . PRO A 1 95 ? -12.415 -7.523 2.021 1.00 72.50 95 PRO A O 1
ATOM 799 N N . PRO A 1 96 ? -12.285 -6.879 4.167 1.00 67.62 96 PRO A N 1
ATOM 800 C CA . PRO A 1 96 ? -11.413 -5.737 3.888 1.00 67.62 96 PRO A CA 1
ATOM 801 C C . PRO A 1 96 ? -9.987 -6.170 3.495 1.00 67.62 96 PRO A C 1
A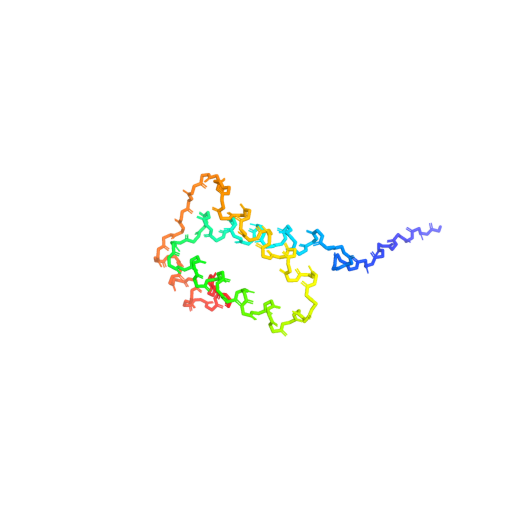TOM 803 O O . PRO A 1 96 ? -9.144 -5.326 3.199 1.00 67.62 96 PRO A O 1
ATOM 806 N N . ILE A 1 97 ? -9.723 -7.479 3.511 1.00 66.94 97 ILE A N 1
ATOM 807 C CA . ILE A 1 97 ? -8.488 -8.129 3.097 1.00 66.94 97 ILE A CA 1
ATOM 808 C C . ILE A 1 97 ? -8.832 -9.078 1.945 1.00 66.94 97 ILE A C 1
ATOM 810 O O . ILE A 1 97 ? -9.791 -9.839 2.051 1.00 66.94 97 ILE A O 1
ATOM 814 N N . VAL A 1 98 ? -8.070 -8.984 0.855 1.00 62.03 98 VAL A N 1
ATOM 815 C CA . VAL A 1 98 ? -8.081 -9.941 -0.268 1.00 62.03 98 VAL A CA 1
ATOM 816 C C . VAL A 1 98 ? -7.194 -11.114 0.093 1.00 62.03 98 VAL A C 1
ATOM 818 O O . VAL A 1 98 ? -6.195 -10.834 0.794 1.00 62.03 98 VAL A O 1
#

pLDDT: mean 76.67, std 5.71, range [62.03, 86.38]

Organism: NCBI:txid569862

Foldseek 3Di:
DDDDDDDDPDDPVVDLVCLLVVLLVLLLCLQAEADPVLSVVQNVVVLVVCVVPPPDPSSNVSNVNSNVVSVPDDSPHHDYDDPVVQVVCVVVVNHPHD